Protein AF-A0A2Z6R0M4-F1 (afdb_monomer)

Structure (mmCIF, N/CA/C/O backbone):
data_AF-A0A2Z6R0M4-F1
#
_entry.id   AF-A0A2Z6R0M4-F1
#
loop_
_atom_site.group_PDB
_atom_site.id
_atom_site.type_symbol
_atom_site.label_atom_id
_atom_site.label_alt_id
_atom_site.label_comp_id
_atom_site.label_asym_id
_atom_site.label_entity_id
_atom_site.label_seq_id
_atom_site.pdbx_PDB_ins_code
_atom_site.Cartn_x
_atom_site.Cartn_y
_atom_site.Cartn_z
_atom_site.occupancy
_atom_site.B_iso_or_equiv
_atom_site.auth_seq_id
_atom_site.auth_comp_id
_atom_site.auth_asym_id
_atom_site.auth_atom_id
_atom_site.pdbx_PDB_model_num
ATOM 1 N N . MET A 1 1 ? 7.489 -5.422 28.544 1.00 29.31 1 MET A N 1
ATOM 2 C CA . MET A 1 1 ? 8.269 -5.631 27.304 1.00 29.31 1 MET A CA 1
ATOM 3 C C . MET A 1 1 ? 7.452 -5.087 26.151 1.00 29.31 1 MET A C 1
ATOM 5 O O . MET A 1 1 ? 6.422 -5.665 25.839 1.00 29.31 1 MET A O 1
ATOM 9 N N . THR A 1 2 ? 7.856 -3.964 25.565 1.00 26.33 2 THR A N 1
ATOM 10 C CA . THR A 1 2 ? 7.188 -3.410 24.382 1.00 26.33 2 THR A CA 1
ATOM 11 C C . THR A 1 2 ? 7.816 -4.071 23.164 1.00 26.33 2 THR A C 1
ATOM 13 O O . THR A 1 2 ? 8.970 -3.797 22.837 1.00 26.33 2 THR A O 1
ATOM 16 N N . LEU A 1 3 ? 7.094 -5.005 22.540 1.00 28.91 3 LEU A N 1
ATOM 17 C CA . LEU A 1 3 ? 7.491 -5.598 21.268 1.00 28.91 3 LEU A CA 1
ATOM 18 C C . LEU A 1 3 ? 7.374 -4.506 20.204 1.00 28.91 3 LEU A C 1
ATOM 20 O O . LEU A 1 3 ? 6.335 -4.340 19.577 1.00 28.91 3 LEU A O 1
ATOM 24 N N . ASN A 1 4 ? 8.435 -3.725 20.027 1.00 32.22 4 ASN A N 1
ATOM 25 C CA . ASN A 1 4 ? 8.529 -2.798 18.914 1.00 32.22 4 ASN A CA 1
ATOM 26 C C . ASN A 1 4 ? 8.867 -3.630 17.670 1.00 32.22 4 ASN A C 1
ATOM 28 O O . ASN A 1 4 ? 10.021 -3.704 17.241 1.00 32.22 4 ASN A O 1
ATOM 32 N N . SER A 1 5 ? 7.871 -4.356 17.144 1.00 40.66 5 SER A N 1
ATOM 33 C CA . SER A 1 5 ? 7.985 -4.997 15.842 1.00 40.66 5 SER A CA 1
ATOM 34 C C . SER A 1 5 ? 8.039 -3.872 14.823 1.00 40.66 5 SER A C 1
ATOM 36 O O . SER A 1 5 ? 7.024 -3.423 14.301 1.00 40.66 5 SER A O 1
ATOM 38 N N . ARG A 1 6 ? 9.253 -3.393 14.567 1.00 47.19 6 ARG A N 1
ATOM 39 C CA . ARG A 1 6 ? 9.609 -2.409 13.545 1.00 47.19 6 ARG A CA 1
ATOM 40 C C . ARG A 1 6 ? 9.403 -3.001 12.140 1.00 47.19 6 ARG A C 1
ATOM 42 O O . ARG A 1 6 ? 10.282 -2.931 11.286 1.00 47.19 6 ARG A O 1
ATOM 49 N N . ALA A 1 7 ? 8.279 -3.682 11.920 1.00 54.59 7 ALA A N 1
ATOM 50 C CA . ALA A 1 7 ? 7.756 -3.956 10.604 1.00 54.59 7 ALA A CA 1
ATOM 51 C C . ALA A 1 7 ? 7.389 -2.588 10.041 1.00 54.59 7 ALA A C 1
ATOM 53 O O . ALA A 1 7 ? 6.478 -1.936 10.533 1.00 54.59 7 ALA A O 1
ATOM 54 N N . GLU A 1 8 ? 8.183 -2.115 9.086 1.00 67.94 8 GLU A N 1
ATOM 55 C CA . GLU A 1 8 ? 7.879 -0.901 8.338 1.00 67.94 8 GLU A CA 1
ATOM 56 C C . GLU A 1 8 ? 6.453 -1.039 7.766 1.00 67.94 8 GLU A C 1
ATOM 58 O O . GLU A 1 8 ? 6.233 -1.929 6.931 1.00 67.94 8 GLU A O 1
ATOM 63 N N . PRO A 1 9 ? 5.483 -0.238 8.243 1.00 76.06 9 PRO A N 1
ATOM 64 C CA . PRO A 1 9 ? 4.087 -0.435 7.900 1.00 76.06 9 PRO A CA 1
ATOM 65 C C . PRO A 1 9 ? 3.832 -0.081 6.439 1.00 76.06 9 PRO A C 1
ATOM 67 O O . PRO A 1 9 ? 4.420 0.856 5.894 1.00 76.06 9 PRO A O 1
ATOM 70 N N . LEU A 1 10 ? 2.926 -0.823 5.813 1.00 88.62 10 LEU A N 1
ATOM 71 C CA . LEU A 1 10 ? 2.379 -0.457 4.514 1.00 88.62 10 LEU A CA 1
ATOM 72 C C . LEU A 1 10 ? 1.201 0.476 4.742 1.00 88.62 10 LEU A C 1
ATOM 74 O O . LEU A 1 10 ? 0.353 0.197 5.588 1.00 88.62 10 LEU A O 1
ATOM 78 N N . ILE A 1 11 ? 1.156 1.584 4.008 1.00 91.06 11 ILE A N 1
ATOM 79 C CA . ILE A 1 11 ? 0.150 2.626 4.233 1.00 91.06 11 ILE A CA 1
ATOM 80 C C . ILE A 1 11 ? -0.613 2.876 2.948 1.00 91.06 11 ILE A C 1
ATOM 82 O O . ILE A 1 11 ? -0.020 3.061 1.885 1.00 91.06 11 ILE A O 1
ATOM 86 N N . ILE A 1 12 ? -1.931 2.930 3.071 1.00 92.06 12 ILE A N 1
ATOM 87 C CA . ILE A 1 12 ? -2.857 3.305 2.011 1.00 92.06 12 ILE A CA 1
ATOM 88 C C . ILE A 1 12 ? -3.761 4.425 2.516 1.00 92.06 12 ILE A C 1
ATOM 90 O O . ILE A 1 12 ? -4.118 4.473 3.691 1.00 92.06 12 ILE A O 1
ATOM 94 N N . THR A 1 13 ? -4.133 5.360 1.653 1.00 93.25 13 THR A N 1
ATOM 95 C CA . THR A 1 13 ? -5.046 6.435 2.050 1.00 93.25 13 THR A CA 1
ATOM 96 C C . THR A 1 13 ? -6.510 6.015 1.940 1.00 93.25 13 THR A C 1
ATOM 98 O O . THR A 1 13 ? -6.887 5.306 1.006 1.00 93.25 13 THR A O 1
ATOM 101 N N . GLU A 1 14 ? -7.339 6.497 2.874 1.00 95.31 14 GLU A N 1
ATOM 102 C CA . GLU A 1 14 ? -8.785 6.206 2.981 1.00 95.31 14 GLU A CA 1
ATOM 103 C C . GLU A 1 14 ? -9.509 6.316 1.633 1.00 95.31 14 GLU A C 1
ATOM 105 O O . GLU A 1 14 ? -10.212 5.402 1.220 1.00 95.31 14 GLU A O 1
ATOM 110 N N . ASN A 1 15 ? -9.233 7.379 0.880 1.00 93.56 15 ASN A N 1
ATOM 111 C CA . ASN A 1 15 ? -9.857 7.628 -0.416 1.00 93.56 15 ASN A CA 1
ATOM 112 C C . ASN A 1 15 ? -9.581 6.551 -1.486 1.00 93.56 15 ASN A C 1
ATOM 114 O O . ASN A 1 15 ? -10.373 6.415 -2.415 1.00 93.56 15 ASN A O 1
ATOM 118 N N . ILE A 1 16 ? -8.467 5.812 -1.418 1.00 92.38 16 ILE A N 1
ATOM 119 C CA . ILE A 1 16 ? -8.217 4.680 -2.324 1.00 92.38 16 ILE A CA 1
ATOM 120 C C . ILE A 1 16 ? -9.083 3.501 -1.889 1.00 92.38 16 ILE A C 1
ATOM 122 O O . ILE A 1 16 ? -9.746 2.898 -2.728 1.00 92.38 16 ILE A O 1
ATOM 126 N N . VAL A 1 17 ? -9.106 3.216 -0.585 1.00 94.62 17 VAL A N 1
ATOM 127 C CA . VAL A 1 17 ? -9.876 2.119 0.018 1.00 94.62 17 VAL A CA 1
ATOM 128 C C . VAL A 1 17 ? -11.373 2.276 -0.254 1.00 94.62 17 VAL A C 1
ATOM 130 O O . VAL A 1 17 ? -12.028 1.321 -0.668 1.00 94.62 17 VAL A O 1
ATOM 133 N N . GLU A 1 18 ? -11.899 3.491 -0.101 1.00 94.12 18 GLU A N 1
ATOM 134 C CA . GLU A 1 18 ? -13.292 3.825 -0.411 1.00 94.12 18 GLU A CA 1
ATOM 135 C C . GLU A 1 18 ? -13.624 3.585 -1.886 1.00 94.12 18 GLU A C 1
ATOM 137 O O . GLU A 1 18 ? -14.652 2.989 -2.200 1.00 94.12 18 GLU A O 1
ATOM 142 N N . ARG A 1 19 ? -12.736 3.992 -2.806 1.00 93.31 19 ARG A N 1
ATOM 143 C CA . ARG A 1 19 ? -12.938 3.808 -4.254 1.00 93.31 19 ARG A CA 1
ATOM 144 C C . ARG A 1 19 ? -12.992 2.344 -4.667 1.00 93.31 19 ARG A C 1
ATOM 146 O O . ARG A 1 19 ? -13.711 2.017 -5.605 1.00 93.31 19 ARG A O 1
ATOM 153 N N . ILE A 1 20 ? -12.224 1.483 -4.004 1.00 92.38 20 ILE A N 1
ATOM 154 C CA . ILE A 1 20 ? -12.227 0.039 -4.273 1.00 92.38 20 ILE A CA 1
ATOM 155 C C . ILE A 1 20 ? -13.278 -0.716 -3.444 1.00 92.38 20 ILE A C 1
ATOM 157 O O . ILE A 1 20 ? -13.426 -1.923 -3.616 1.00 92.38 20 ILE A O 1
ATOM 161 N N . GLY A 1 21 ? -13.996 -0.031 -2.545 1.00 94.12 21 GLY A N 1
ATOM 162 C CA . GLY A 1 21 ? -15.039 -0.621 -1.703 1.00 94.12 21 GLY A CA 1
ATOM 163 C C . GLY A 1 21 ? -14.530 -1.642 -0.680 1.00 94.12 21 GLY A C 1
ATOM 164 O O . GLY A 1 21 ? -15.289 -2.516 -0.264 1.00 94.12 21 GLY A O 1
ATOM 165 N N . ALA A 1 22 ? -13.255 -1.574 -0.285 1.00 94.88 22 ALA A N 1
ATOM 166 C CA . ALA A 1 22 ? -12.683 -2.524 0.666 1.00 94.88 22 ALA A CA 1
ATOM 167 C C . ALA A 1 22 ? -13.086 -2.194 2.115 1.00 94.88 22 ALA A C 1
ATOM 169 O O . ALA A 1 22 ? -13.234 -1.034 2.505 1.00 94.88 22 ALA A O 1
ATOM 170 N N . LYS A 1 23 ? -13.261 -3.236 2.935 1.00 95.56 23 LYS A N 1
ATOM 171 C CA . LYS A 1 23 ? -13.658 -3.092 4.340 1.00 95.56 23 LYS A CA 1
ATOM 172 C C . LYS A 1 23 ? -12.461 -2.685 5.201 1.00 95.56 23 LYS A C 1
ATOM 174 O O . LYS A 1 23 ? -11.444 -3.372 5.209 1.00 95.56 23 LYS A O 1
ATOM 179 N N . ILE A 1 24 ? -12.633 -1.612 5.970 1.00 96.50 24 ILE A N 1
ATOM 180 C CA . ILE A 1 24 ? -11.660 -1.146 6.963 1.00 96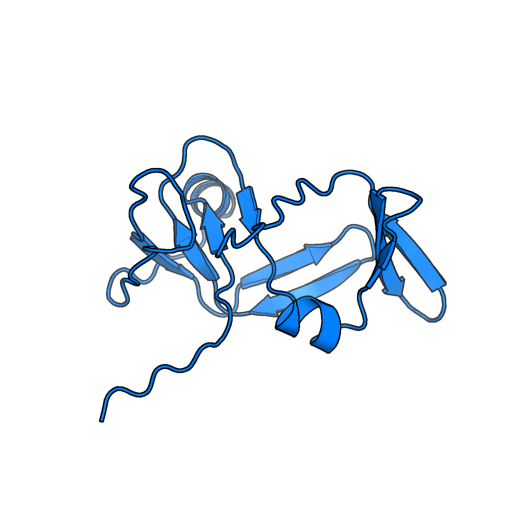.50 24 ILE A CA 1
ATOM 181 C C . ILE A 1 24 ? -12.002 -1.770 8.316 1.00 96.50 24 ILE A C 1
ATOM 183 O O . ILE A 1 24 ? -13.103 -1.576 8.839 1.00 96.50 24 ILE A O 1
ATOM 187 N N . ASP A 1 25 ? -11.053 -2.499 8.887 1.00 95.88 25 ASP A N 1
ATOM 188 C CA . ASP A 1 25 ? -11.081 -2.923 10.280 1.00 95.88 25 ASP A CA 1
ATOM 189 C C . ASP A 1 25 ? -10.652 -1.751 11.172 1.00 95.88 25 ASP A C 1
ATOM 191 O O . ASP A 1 25 ? -9.478 -1.397 11.231 1.00 95.88 25 ASP A O 1
ATOM 195 N N . LYS A 1 26 ? -11.619 -1.123 11.846 1.00 95.31 26 LYS A N 1
ATOM 196 C CA . LYS A 1 26 ? -11.393 0.037 12.726 1.00 95.31 26 LYS A CA 1
ATOM 197 C C . LYS A 1 26 ? -10.968 -0.351 14.147 1.00 95.31 26 LYS A C 1
ATOM 199 O O . LYS A 1 26 ? -10.788 0.534 14.976 1.00 95.31 26 LYS A O 1
ATOM 204 N N . SER A 1 27 ? -10.868 -1.649 14.453 1.00 93.31 27 SER A N 1
ATOM 205 C CA . SER A 1 27 ? -10.459 -2.116 15.785 1.00 93.31 27 SER A CA 1
ATOM 206 C C . SER A 1 27 ? -8.949 -1.997 16.017 1.00 93.31 27 SER A C 1
ATOM 208 O O . SER A 1 27 ? -8.511 -1.914 17.162 1.00 93.31 27 SER A O 1
ATOM 210 N N . GLU A 1 28 ? -8.162 -1.933 14.939 1.00 91.06 28 GLU A N 1
ATOM 211 C CA . GLU A 1 28 ? -6.706 -1.832 14.971 1.00 91.06 28 GLU A CA 1
ATOM 212 C C . GLU A 1 28 ? -6.269 -0.450 14.469 1.00 91.06 28 GLU A C 1
ATOM 214 O O . GLU A 1 28 ? -6.295 -0.161 13.275 1.00 91.06 28 GLU A O 1
ATOM 219 N N . ILE A 1 29 ? -5.899 0.430 15.401 1.00 90.31 29 ILE A N 1
ATOM 220 C CA . ILE A 1 29 ? -5.415 1.783 15.109 1.00 90.31 29 ILE A CA 1
ATOM 221 C C . ILE A 1 29 ? -3.928 1.836 15.441 1.00 90.31 29 ILE A C 1
ATOM 223 O O . ILE A 1 29 ? -3.514 1.431 16.527 1.00 90.31 29 ILE A O 1
ATOM 227 N N . HIS A 1 30 ? -3.133 2.363 14.514 1.00 87.06 30 HIS A N 1
ATOM 228 C CA . HIS A 1 30 ? -1.697 2.508 14.698 1.00 87.06 30 HIS A CA 1
ATOM 229 C C . HIS A 1 30 ? -1.307 3.965 14.897 1.00 87.06 30 HIS A C 1
ATOM 231 O O . HIS A 1 30 ? -1.853 4.866 14.259 1.00 87.06 30 HIS A O 1
ATOM 237 N N . ASP A 1 31 ? -0.308 4.175 15.744 1.00 84.25 31 ASP A N 1
ATOM 238 C CA . ASP A 1 31 ? 0.369 5.457 15.819 1.00 84.25 31 ASP A CA 1
ATOM 239 C C . ASP A 1 31 ? 1.268 5.640 14.586 1.00 84.25 31 ASP A C 1
ATOM 241 O O . ASP A 1 31 ? 2.079 4.775 14.244 1.00 84.25 31 ASP A O 1
ATOM 245 N N . LEU A 1 32 ? 1.074 6.759 13.890 1.00 81.00 32 LEU A N 1
ATOM 246 C CA . LEU A 1 32 ? 1.836 7.151 12.704 1.00 81.00 32 LEU A CA 1
ATOM 247 C C . LEU A 1 32 ? 2.836 8.273 13.023 1.00 81.00 32 LEU A C 1
ATOM 249 O O . LEU A 1 32 ? 3.428 8.860 12.102 1.00 81.00 32 LEU A O 1
ATOM 253 N N . GLU A 1 33 ? 3.050 8.575 14.310 1.00 76.75 33 GLU A N 1
ATOM 254 C CA . GLU A 1 33 ? 4.165 9.398 14.752 1.00 76.75 33 GLU A CA 1
ATOM 255 C C . GLU A 1 33 ? 5.473 8.857 14.184 1.00 76.75 33 GLU A C 1
ATOM 257 O O . GLU A 1 33 ? 5.760 7.660 14.133 1.00 76.75 33 GLU A O 1
ATOM 262 N N . GLY A 1 34 ? 6.289 9.770 13.672 1.00 70.81 34 GLY A N 1
ATOM 263 C CA . GLY A 1 34 ? 7.519 9.359 13.031 1.00 70.81 34 GLY A CA 1
ATOM 264 C C . GLY A 1 34 ? 7.320 8.742 11.638 1.00 70.81 34 GLY A C 1
ATOM 265 O O . GLY A 1 34 ? 8.275 8.172 11.123 1.00 70.81 34 GLY A O 1
ATOM 266 N N . ILE A 1 35 ? 6.172 8.900 10.979 1.00 70.56 35 ILE A N 1
ATOM 267 C CA . ILE A 1 35 ? 6.019 8.610 9.539 1.00 70.56 35 ILE A CA 1
ATOM 268 C C . ILE A 1 35 ? 5.698 9.891 8.771 1.00 70.56 35 ILE A C 1
ATOM 270 O O . ILE A 1 35 ? 6.308 10.175 7.738 1.00 70.56 35 ILE A O 1
ATOM 274 N N . SER A 1 36 ? 4.808 10.713 9.319 1.00 67.25 36 SER A N 1
ATOM 275 C CA . SER A 1 36 ? 4.460 12.023 8.775 1.00 67.25 36 SER A CA 1
ATOM 276 C C . SER A 1 36 ? 5.050 13.153 9.618 1.00 67.25 36 SER A C 1
ATOM 278 O O . SER A 1 36 ? 5.234 13.020 10.824 1.00 67.25 36 SER A O 1
ATOM 280 N N . THR A 1 37 ? 5.355 14.280 8.972 1.00 68.50 37 THR A N 1
ATOM 281 C CA . THR A 1 37 ? 5.725 15.541 9.641 1.00 68.50 37 THR A CA 1
ATOM 282 C C . THR A 1 37 ? 4.506 16.368 10.051 1.00 68.50 37 THR A C 1
ATOM 284 O O . THR A 1 37 ? 4.639 17.339 10.786 1.00 68.50 37 THR A O 1
ATOM 287 N N . VAL A 1 38 ? 3.327 16.005 9.545 1.00 73.31 38 VAL A N 1
ATOM 288 C CA . VAL A 1 38 ? 2.033 16.601 9.892 1.00 73.31 38 VAL A CA 1
ATOM 289 C C . VAL A 1 38 ? 1.230 15.550 10.657 1.00 73.31 38 VAL A C 1
ATOM 291 O O . VAL A 1 38 ? 1.281 14.387 10.243 1.00 73.31 38 VAL A O 1
ATOM 294 N N . PRO A 1 39 ? 0.480 15.918 11.710 1.00 74.88 39 PRO A N 1
ATOM 295 C CA . PRO A 1 39 ? -0.434 14.995 12.371 1.00 74.88 39 PRO A CA 1
ATOM 296 C C . PRO A 1 39 ? -1.349 14.325 11.342 1.00 74.88 39 PRO A C 1
ATOM 298 O O . PRO A 1 39 ? -2.022 15.000 10.560 1.00 74.88 39 PRO A O 1
ATOM 301 N N . VAL A 1 40 ? -1.314 12.998 11.301 1.00 83.44 40 VAL A N 1
ATOM 302 C CA . VAL A 1 40 ? -2.139 12.173 10.417 1.00 83.44 40 VAL A CA 1
ATOM 303 C C . VAL A 1 40 ? -2.791 11.086 11.245 1.00 83.44 40 VAL A C 1
ATOM 305 O O . VAL A 1 40 ? -2.155 10.474 12.098 1.00 83.44 40 VAL A O 1
ATOM 308 N N . GLU A 1 41 ? -4.071 10.858 10.985 1.00 88.56 41 GLU A N 1
ATOM 309 C CA . GLU A 1 41 ? -4.870 9.884 11.717 1.00 88.56 41 GLU A CA 1
ATOM 310 C C . GLU A 1 41 ? -4.832 8.531 11.001 1.00 88.56 41 GLU A C 1
ATOM 312 O O . GLU A 1 41 ? -5.119 8.440 9.801 1.00 88.56 41 GLU A O 1
ATOM 317 N N . SER A 1 42 ? -4.504 7.474 11.745 1.00 91.81 42 SER A N 1
ATOM 318 C CA . SER A 1 42 ? -4.80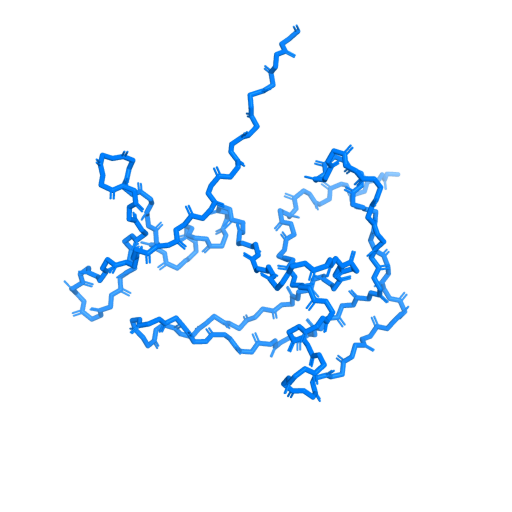8 6.101 11.342 1.00 91.81 42 SER A CA 1
ATOM 319 C C . SER A 1 42 ? -6.289 5.826 11.588 1.00 91.81 42 SER A C 1
ATOM 321 O O . SER A 1 42 ? -6.817 6.131 12.653 1.00 91.81 42 SER A O 1
ATOM 323 N N . ILE A 1 43 ? -6.953 5.210 10.617 1.00 94.69 43 ILE A N 1
ATOM 324 C CA . ILE A 1 43 ? -8.396 4.925 10.653 1.00 94.69 43 ILE A CA 1
ATOM 325 C C . ILE A 1 43 ? -8.663 3.453 10.970 1.00 94.69 43 ILE A C 1
ATOM 327 O O . ILE A 1 43 ? -9.725 3.101 11.479 1.00 94.69 43 ILE A O 1
ATOM 331 N N . GLY A 1 44 ? -7.713 2.587 10.632 1.00 95.38 44 GLY A N 1
ATOM 332 C CA . GLY A 1 44 ? -7.873 1.149 10.734 1.00 95.38 44 GLY A CA 1
ATOM 333 C C . GLY A 1 44 ? -6.880 0.409 9.850 1.00 95.38 44 GLY A C 1
ATOM 334 O O . GLY A 1 44 ? -5.938 1.004 9.323 1.00 95.38 44 GLY A O 1
ATOM 335 N N . VAL A 1 45 ? -7.155 -0.868 9.611 1.00 95.50 45 VAL A N 1
ATOM 336 C CA . VAL A 1 45 ? -6.374 -1.738 8.726 1.00 95.50 45 VAL A CA 1
ATOM 337 C C . VAL A 1 45 ? -7.281 -2.346 7.657 1.00 95.50 45 VAL A C 1
ATOM 339 O O . VAL A 1 45 ? -8.413 -2.742 7.931 1.00 95.50 45 VAL A O 1
ATOM 342 N N . VAL A 1 46 ? -6.796 -2.442 6.421 1.00 96.00 46 VAL A N 1
ATOM 343 C CA . VAL A 1 46 ? -7.381 -3.315 5.392 1.00 96.00 46 VAL A CA 1
ATOM 344 C C . VAL A 1 46 ? -6.497 -4.542 5.283 1.00 96.00 46 VAL A C 1
ATOM 346 O O . VAL A 1 46 ? -5.300 -4.415 5.038 1.00 96.00 46 VAL A O 1
ATOM 349 N N . ARG A 1 47 ? -7.082 -5.726 5.458 1.00 94.31 47 ARG A N 1
ATOM 350 C CA . ARG A 1 47 ? -6.338 -6.989 5.456 1.00 94.31 47 ARG A CA 1
ATOM 351 C C . ARG A 1 47 ? -6.360 -7.666 4.093 1.00 94.31 47 ARG A C 1
ATOM 353 O O . ARG A 1 47 ? -7.380 -7.618 3.407 1.00 94.31 47 ARG A O 1
ATOM 360 N N . ASN A 1 48 ? -5.270 -8.351 3.754 1.00 93.19 48 ASN A N 1
ATOM 361 C CA . ASN A 1 48 ? -5.115 -9.160 2.542 1.00 93.19 48 ASN A CA 1
ATOM 362 C C . ASN A 1 48 ? -5.530 -8.422 1.258 1.00 93.19 48 ASN A C 1
ATOM 364 O O . ASN A 1 48 ? -6.210 -8.988 0.400 1.00 93.19 48 ASN 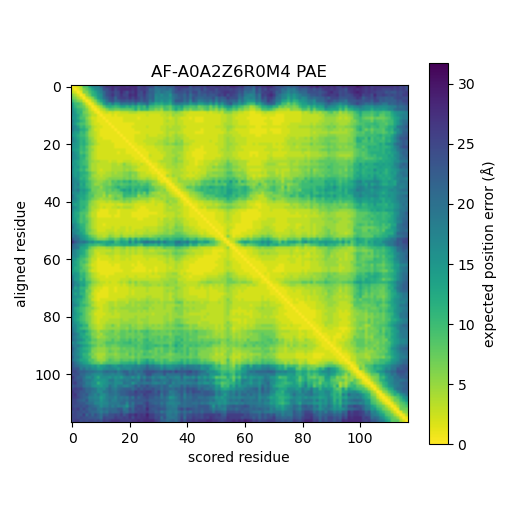A O 1
ATOM 368 N N . LEU A 1 49 ? -5.154 -7.148 1.127 1.00 92.31 49 LEU A N 1
ATOM 369 C CA . LEU A 1 49 ? -5.523 -6.337 -0.026 1.00 92.31 49 LEU A CA 1
ATOM 370 C C . LEU A 1 49 ? -4.601 -6.651 -1.215 1.00 92.31 49 LEU A C 1
ATOM 372 O O . LEU A 1 49 ? -3.395 -6.403 -1.117 1.00 92.31 49 LEU A O 1
ATOM 376 N N . PRO A 1 50 ? -5.127 -7.148 -2.351 1.00 91.12 50 PRO A N 1
ATOM 377 C CA . PRO A 1 50 ? -4.330 -7.322 -3.554 1.00 91.12 50 PRO A CA 1
ATOM 378 C C . PRO A 1 50 ? -4.100 -5.976 -4.253 1.00 91.12 50 PRO A C 1
ATOM 380 O O . PRO A 1 50 ? -5.043 -5.269 -4.607 1.00 91.12 50 PRO A O 1
ATOM 383 N N . ILE A 1 51 ? -2.839 -5.647 -4.520 1.00 86.88 51 ILE A N 1
ATOM 384 C CA . ILE A 1 51 ? -2.431 -4.501 -5.335 1.00 86.88 51 ILE A CA 1
ATOM 385 C C . ILE A 1 51 ? -1.609 -5.009 -6.510 1.00 86.88 51 ILE A C 1
ATOM 387 O O . ILE A 1 51 ? -0.533 -5.576 -6.335 1.00 86.88 51 ILE A O 1
ATOM 391 N N . THR A 1 52 ? -2.115 -4.788 -7.722 1.00 84.38 52 THR A N 1
ATOM 392 C CA . THR A 1 52 ? -1.395 -5.107 -8.958 1.00 84.38 52 THR A CA 1
ATOM 393 C C . THR A 1 52 ? -0.604 -3.891 -9.428 1.00 84.38 52 THR A C 1
ATOM 395 O O . THR A 1 52 ? -1.176 -2.837 -9.702 1.00 84.38 52 THR A O 1
ATOM 398 N N . LEU A 1 53 ? 0.715 -4.032 -9.537 1.00 77.06 53 LEU A N 1
ATOM 399 C CA . LEU A 1 53 ? 1.588 -3.030 -10.147 1.00 77.06 53 LEU A CA 1
ATOM 400 C C . LEU A 1 53 ? 1.587 -3.177 -11.677 1.00 77.06 53 LEU A C 1
ATOM 402 O O . LEU A 1 53 ? 1.228 -4.225 -12.211 1.00 77.06 53 LEU A O 1
ATOM 406 N N . ALA A 1 54 ? 2.029 -2.140 -12.397 1.00 69.38 54 ALA A N 1
ATOM 407 C CA . ALA A 1 54 ? 2.033 -2.093 -13.868 1.00 69.38 54 ALA A CA 1
ATOM 408 C C . ALA A 1 54 ? 2.743 -3.290 -14.543 1.00 69.38 54 ALA A C 1
ATOM 410 O O . ALA A 1 54 ? 2.451 -3.631 -15.686 1.00 69.38 54 ALA A O 1
ATOM 411 N N . SER A 1 55 ? 3.633 -3.968 -13.819 1.00 66.56 55 SER A N 1
ATOM 412 C CA . SER A 1 55 ? 4.324 -5.191 -14.229 1.00 66.56 55 SER A CA 1
ATOM 413 C C . SER A 1 55 ? 3.519 -6.480 -14.022 1.00 66.56 55 SER A C 1
ATOM 415 O O . SER A 1 55 ? 4.095 -7.554 -14.097 1.00 66.56 55 SER A O 1
ATOM 417 N N . ARG A 1 56 ? 2.213 -6.416 -13.721 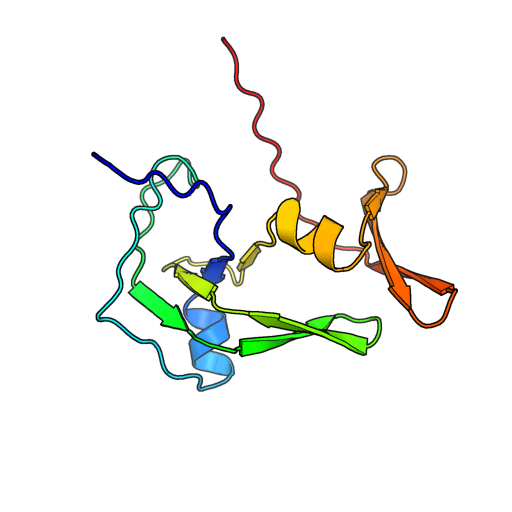1.00 72.25 56 ARG A N 1
ATOM 418 C CA . ARG A 1 56 ? 1.370 -7.560 -13.304 1.00 72.25 56 ARG A CA 1
ATOM 419 C C . ARG A 1 56 ? 1.823 -8.251 -12.011 1.00 72.25 56 ARG A C 1
ATOM 421 O O . ARG A 1 56 ? 1.257 -9.278 -11.639 1.00 72.25 56 ARG A O 1
ATOM 428 N N . LEU A 1 57 ? 2.800 -7.688 -11.298 1.00 81.44 57 LEU A N 1
ATOM 429 C CA . LEU A 1 57 ? 3.150 -8.143 -9.959 1.00 81.44 57 LEU A CA 1
ATOM 430 C C . LEU A 1 57 ? 1.994 -7.814 -9.012 1.00 81.44 57 LEU A C 1
ATOM 432 O O . LEU A 1 57 ? 1.660 -6.643 -8.835 1.00 81.44 57 LEU A O 1
ATOM 436 N N . THR A 1 58 ? 1.404 -8.842 -8.406 1.00 86.19 58 THR A N 1
ATOM 437 C CA . THR A 1 58 ? 0.360 -8.678 -7.390 1.00 86.19 58 THR A CA 1
ATOM 438 C C . THR A 1 58 ? 0.967 -8.840 -6.005 1.00 86.19 58 THR A C 1
ATOM 440 O O . THR A 1 58 ? 1.509 -9.892 -5.676 1.00 86.19 58 THR A O 1
ATOM 443 N N . ILE A 1 59 ? 0.872 -7.786 -5.204 1.00 86.75 59 IL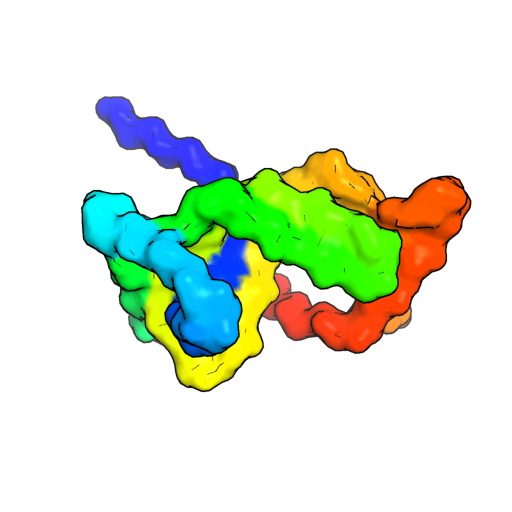E A N 1
ATOM 444 C CA . ILE A 1 59 ? 1.250 -7.761 -3.793 1.00 86.75 59 ILE A CA 1
ATOM 445 C C . ILE A 1 59 ? -0.024 -7.992 -2.989 1.00 86.75 59 ILE A C 1
ATOM 447 O O . ILE A 1 59 ? -1.000 -7.281 -3.201 1.00 86.75 59 ILE A O 1
ATOM 451 N N . ILE A 1 60 ? -0.018 -8.960 -2.076 1.00 90.12 60 ILE A N 1
ATOM 452 C CA . ILE A 1 60 ? -1.142 -9.219 -1.167 1.00 90.12 60 ILE A CA 1
ATOM 453 C C . ILE A 1 60 ? -0.627 -9.044 0.252 1.00 90.12 60 ILE A C 1
ATOM 455 O O . ILE A 1 60 ? 0.200 -9.835 0.702 1.00 90.12 60 ILE A O 1
ATOM 459 N N . GLU A 1 61 ? -1.072 -7.988 0.922 1.00 90.81 61 GLU A N 1
ATOM 460 C CA . GLU A 1 61 ? -0.625 -7.637 2.271 1.00 90.81 61 GLU A CA 1
ATOM 461 C C . GLU A 1 61 ? -1.718 -6.883 3.038 1.00 90.81 61 GLU A C 1
ATOM 463 O O . GLU A 1 61 ? -2.728 -6.457 2.468 1.00 90.81 61 GLU A O 1
ATOM 468 N N . ASP A 1 62 ? -1.478 -6.688 4.331 1.00 92.94 62 ASP A N 1
ATOM 469 C CA . ASP A 1 62 ? -2.264 -5.804 5.184 1.00 92.94 62 ASP A CA 1
ATOM 470 C C . ASP A 1 62 ? -1.744 -4.360 5.066 1.00 92.94 62 ASP A C 1
ATOM 472 O O . ASP A 1 62 ? -0.535 -4.116 5.037 1.00 92.94 62 ASP A O 1
ATOM 476 N N . PHE A 1 63 ? -2.659 -3.392 5.013 1.00 92.44 63 PHE A N 1
ATOM 477 C CA . PHE A 1 63 ? -2.343 -1.969 4.900 1.00 92.44 63 PHE A CA 1
ATOM 478 C C . PHE A 1 63 ? -3.004 -1.171 6.013 1.00 92.44 63 PHE A C 1
ATOM 480 O O . PHE A 1 63 ? -4.215 -1.257 6.221 1.00 92.44 63 PHE A O 1
ATOM 487 N N . ILE A 1 64 ? -2.220 -0.315 6.660 1.00 93.19 64 ILE A N 1
ATOM 488 C CA . ILE A 1 64 ? -2.739 0.706 7.563 1.00 93.19 64 ILE A CA 1
ATOM 489 C C . ILE A 1 64 ? -3.420 1.783 6.727 1.00 93.19 64 ILE A C 1
ATOM 491 O O . ILE A 1 64 ? -2.840 2.319 5.777 1.00 93.19 64 ILE A O 1
ATOM 495 N N . VAL A 1 65 ? -4.651 2.115 7.093 1.00 94.25 65 VAL A N 1
ATOM 496 C CA . VAL A 1 65 ? -5.429 3.153 6.431 1.00 94.25 65 VAL A CA 1
ATOM 497 C C . VAL A 1 65 ? -5.176 4.485 7.107 1.00 94.25 65 VAL A C 1
ATOM 499 O O . VAL A 1 65 ? -5.469 4.660 8.286 1.00 94.25 65 VAL A O 1
ATOM 502 N N . MET A 1 66 ? -4.675 5.442 6.338 1.00 92.50 66 MET A N 1
ATOM 503 C CA . MET A 1 66 ? -4.392 6.796 6.796 1.00 92.50 66 MET A CA 1
ATOM 504 C C . MET A 1 66 ? -5.396 7.790 6.211 1.00 92.50 66 MET A C 1
ATOM 506 O O . MET A 1 66 ? -5.672 7.786 5.004 1.00 92.50 66 MET A O 1
ATOM 510 N N . ARG A 1 67 ? -5.883 8.714 7.042 1.00 91.88 67 ARG A N 1
ATOM 511 C CA . ARG A 1 67 ? -6.655 9.863 6.570 1.00 91.88 67 ARG A CA 1
ATOM 512 C C . ARG A 1 67 ? -5.718 10.907 5.973 1.00 91.88 67 ARG A C 1
ATOM 514 O O . ARG A 1 67 ? -4.962 11.564 6.684 1.00 91.88 67 ARG A O 1
ATOM 521 N N . TYR A 1 68 ? -5.760 11.075 4.652 1.00 88.00 68 TYR A N 1
ATOM 522 C CA . TYR A 1 68 ? -4.943 12.069 3.956 1.00 88.00 68 TYR A CA 1
ATOM 523 C C . TYR A 1 68 ? -5.600 12.560 2.666 1.00 88.00 68 TYR A C 1
ATOM 525 O O . TYR A 1 68 ? -6.298 11.818 1.980 1.00 88.00 68 TYR A O 1
ATOM 533 N N . ARG A 1 69 ? -5.351 13.827 2.308 1.00 86.06 69 ARG A N 1
ATOM 534 C CA . ARG A 1 69 ? -6.029 14.489 1.180 1.00 86.06 69 ARG A CA 1
ATOM 535 C C . ARG A 1 69 ? -5.658 13.894 -0.182 1.00 86.06 69 ARG A C 1
ATOM 537 O O . ARG A 1 69 ? -6.500 13.832 -1.075 1.00 86.06 69 ARG A O 1
ATOM 544 N N . LYS A 1 70 ? -4.390 13.523 -0.384 1.00 87.31 70 LYS A N 1
ATOM 545 C CA . LYS A 1 70 ? -3.900 13.007 -1.672 1.00 87.31 70 LYS A CA 1
ATOM 546 C C . LYS A 1 70 ? -3.919 11.475 -1.670 1.00 87.31 70 LYS A C 1
ATOM 548 O O . LYS A 1 70 ? -3.380 10.907 -0.722 1.00 87.31 70 LYS A O 1
ATOM 553 N N . PRO A 1 71 ? -4.461 10.812 -2.715 1.00 87.56 71 PRO A N 1
ATOM 554 C CA . PRO A 1 71 ? -4.328 9.365 -2.867 1.00 87.56 71 PRO A CA 1
ATOM 555 C C . PRO A 1 71 ? -2.850 8.972 -2.809 1.00 87.56 71 PRO A C 1
ATOM 557 O O . PRO A 1 71 ? -2.060 9.453 -3.619 1.00 87.56 71 PRO A O 1
ATOM 560 N N . THR A 1 72 ? -2.476 8.162 -1.824 1.00 86.62 72 THR A N 1
ATOM 561 C CA . THR A 1 72 ? -1.085 7.784 -1.562 1.00 86.62 72 THR A CA 1
ATOM 562 C C . THR A 1 72 ? -1.018 6.314 -1.165 1.00 86.62 72 THR A C 1
ATOM 564 O O . THR A 1 72 ? -1.819 5.845 -0.359 1.00 86.62 72 THR A O 1
ATOM 567 N N . LEU A 1 73 ? -0.036 5.603 -1.717 1.00 87.94 73 LEU A N 1
ATOM 568 C CA . LEU A 1 73 ? 0.317 4.240 -1.343 1.00 87.94 73 LEU A CA 1
ATOM 569 C C . LEU A 1 73 ? 1.807 4.217 -0.998 1.00 87.94 73 LEU A C 1
ATOM 571 O O . LEU A 1 73 ? 2.624 4.693 -1.787 1.00 87.94 73 LEU A O 1
ATOM 575 N N . ILE A 1 74 ? 2.153 3.708 0.180 1.00 85.44 74 ILE A N 1
ATOM 576 C CA . ILE A 1 74 ? 3.528 3.673 0.678 1.00 85.44 74 ILE A CA 1
ATOM 577 C C . ILE A 1 74 ? 3.931 2.219 0.884 1.00 85.44 74 ILE A C 1
ATOM 579 O O . ILE A 1 74 ? 3.303 1.488 1.652 1.00 85.44 74 ILE A O 1
ATOM 583 N N . PHE A 1 75 ? 5.008 1.825 0.208 1.00 84.56 75 PHE A N 1
ATOM 584 C CA . PHE A 1 75 ? 5.633 0.521 0.369 1.00 84.56 75 PHE A CA 1
ATOM 585 C C . PHE A 1 75 ? 6.860 0.621 1.265 1.00 84.56 75 PHE A C 1
ATOM 587 O O . PHE A 1 75 ? 7.646 1.563 1.160 1.00 84.56 75 PHE A O 1
ATOM 594 N N . SER A 1 76 ? 7.044 -0.383 2.114 1.00 82.06 76 SER A N 1
ATOM 595 C CA . SER A 1 76 ? 8.251 -0.515 2.915 1.00 82.06 76 SER A CA 1
ATOM 596 C C . SER A 1 76 ? 9.417 -1.064 2.100 1.00 82.06 76 SER A C 1
ATOM 598 O O . SER A 1 76 ? 9.238 -1.839 1.156 1.00 82.06 76 SER A O 1
ATOM 600 N N . ASN A 1 77 ? 10.641 -0.738 2.510 1.00 80.94 77 ASN A N 1
ATOM 601 C CA . ASN A 1 77 ? 11.842 -1.302 1.898 1.00 80.94 77 ASN A CA 1
ATOM 602 C C . ASN A 1 77 ? 11.883 -2.817 2.092 1.00 80.94 77 ASN A C 1
ATOM 604 O O . ASN A 1 77 ? 12.331 -3.549 1.208 1.00 80.94 77 ASN A O 1
ATOM 608 N N . LYS A 1 78 ? 11.396 -3.298 3.244 1.00 83.06 78 LYS A N 1
ATOM 609 C CA . LYS A 1 78 ? 11.248 -4.733 3.510 1.00 83.06 78 LYS A CA 1
ATOM 610 C C . LYS A 1 78 ? 10.365 -5.407 2.458 1.00 83.06 78 LYS A C 1
ATOM 612 O O . LYS A 1 78 ? 10.726 -6.475 1.968 1.00 83.06 78 LYS A O 1
ATOM 617 N N . LEU A 1 79 ? 9.245 -4.783 2.097 1.00 84.00 79 LEU A N 1
ATOM 618 C CA . LEU A 1 79 ? 8.348 -5.315 1.080 1.00 84.00 79 LEU A CA 1
ATOM 619 C C . LEU A 1 79 ? 8.997 -5.300 -0.306 1.00 84.00 79 LEU A C 1
ATOM 621 O O . LEU A 1 79 ? 8.990 -6.319 -0.988 1.00 84.00 79 LEU A O 1
ATOM 625 N N . LEU A 1 80 ? 9.614 -4.183 -0.700 1.00 83.44 80 LEU A N 1
ATOM 626 C CA . LEU A 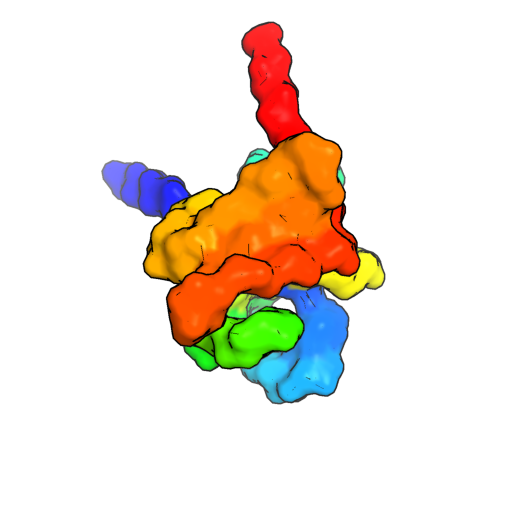1 80 ? 10.311 -4.096 -1.986 1.00 83.44 80 LEU A CA 1
ATOM 627 C C . LEU A 1 80 ? 11.380 -5.192 -2.110 1.00 83.44 80 LEU A C 1
ATOM 629 O O . LEU A 1 80 ? 11.416 -5.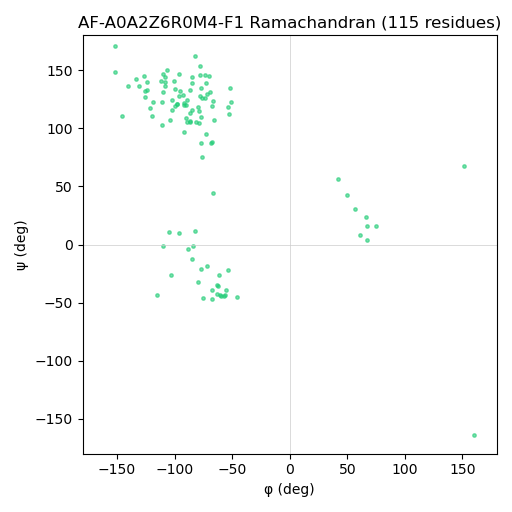892 -3.117 1.00 83.44 80 LEU A O 1
ATOM 633 N N . LYS A 1 81 ? 12.163 -5.436 -1.050 1.00 84.12 81 LYS A N 1
ATOM 634 C CA . LYS A 1 81 ? 13.138 -6.539 -0.996 1.00 84.12 81 LYS A CA 1
ATOM 635 C C . LYS A 1 81 ? 12.485 -7.919 -1.091 1.00 84.12 81 LYS A C 1
ATOM 637 O O . LYS A 1 81 ? 12.996 -8.762 -1.819 1.00 84.12 81 LYS A O 1
ATOM 642 N N . LYS A 1 82 ? 11.365 -8.152 -0.389 1.00 86.00 82 LYS A N 1
ATOM 643 C CA . LYS A 1 82 ? 10.609 -9.423 -0.434 1.00 86.00 82 LYS A CA 1
ATOM 644 C C . LYS A 1 82 ? 10.212 -9.791 -1.865 1.00 86.00 82 LYS A C 1
ATOM 646 O O . LYS A 1 82 ? 10.289 -10.958 -2.227 1.00 86.00 82 LYS A O 1
ATOM 651 N N . TYR A 1 83 ? 9.825 -8.801 -2.667 1.00 82.88 83 TYR A N 1
ATOM 652 C CA . TYR A 1 83 ? 9.425 -8.996 -4.061 1.00 82.88 83 TYR A CA 1
ATOM 653 C C . TYR A 1 83 ? 10.559 -8.748 -5.073 1.00 82.88 83 TYR A C 1
ATOM 655 O O . TYR A 1 83 ? 10.305 -8.709 -6.272 1.00 82.88 83 TYR A O 1
ATOM 663 N N . GLY A 1 84 ? 11.809 -8.583 -4.618 1.00 84.56 84 GLY A N 1
ATOM 664 C CA . GLY A 1 84 ? 12.970 -8.365 -5.489 1.00 84.56 84 GLY A CA 1
ATOM 665 C C . GLY A 1 84 ? 12.966 -7.030 -6.244 1.00 84.56 84 GLY A C 1
ATOM 666 O O . GLY A 1 84 ? 13.705 -6.874 -7.215 1.00 84.56 84 GLY A O 1
ATOM 667 N N . CYS A 1 85 ? 12.140 -6.071 -5.826 1.00 83.12 85 CYS A N 1
ATOM 668 C CA . CYS A 1 85 ? 12.097 -4.737 -6.407 1.00 83.12 85 CYS A CA 1
ATOM 669 C C . CYS A 1 85 ? 13.323 -3.917 -5.985 1.00 83.12 85 CYS A C 1
ATOM 671 O O . CYS A 1 85 ? 13.783 -3.997 -4.843 1.00 83.12 85 CYS A O 1
ATOM 673 N N . ALA A 1 86 ? 13.805 -3.062 -6.883 1.00 83.81 86 ALA A N 1
ATOM 674 C CA . ALA A 1 86 ? 14.916 -2.154 -6.619 1.00 83.81 86 ALA A CA 1
ATOM 675 C C . ALA A 1 86 ? 14.592 -0.742 -7.110 1.00 83.81 86 ALA A C 1
ATOM 677 O O . ALA A 1 86 ? 13.978 -0.574 -8.156 1.00 83.81 86 ALA A O 1
ATOM 678 N N . VAL A 1 87 ? 15.016 0.280 -6.373 1.00 81.38 87 VAL A N 1
ATOM 679 C CA . VAL A 1 87 ? 14.946 1.668 -6.846 1.00 81.38 87 VAL A CA 1
ATOM 680 C C . VAL A 1 87 ? 16.238 1.984 -7.590 1.00 81.38 87 VAL A C 1
ATOM 682 O O . VAL A 1 87 ? 17.326 1.822 -7.036 1.00 81.38 87 VAL A O 1
ATOM 685 N N . ASP A 1 88 ? 16.117 2.422 -8.837 1.00 83.38 88 ASP A N 1
ATOM 686 C CA . ASP A 1 88 ? 17.213 3.013 -9.592 1.00 83.38 88 ASP A CA 1
ATOM 687 C C . ASP A 1 88 ? 17.238 4.521 -9.345 1.00 83.38 88 ASP A C 1
ATOM 689 O O . ASP A 1 88 ? 16.396 5.269 -9.836 1.00 83.38 88 ASP A O 1
ATOM 693 N N . TRP A 1 89 ? 18.207 4.967 -8.551 1.00 82.75 89 TRP A N 1
ATOM 694 C CA . TRP A 1 89 ? 18.366 6.378 -8.198 1.00 82.75 89 TRP A CA 1
ATOM 695 C C . TRP A 1 89 ? 18.874 7.239 -9.355 1.00 82.75 89 TRP A C 1
ATOM 697 O O . TRP A 1 89 ? 18.743 8.455 -9.289 1.00 82.75 89 TRP A O 1
ATOM 707 N N . SER A 1 90 ? 19.459 6.632 -10.392 1.00 83.12 90 SER A N 1
ATOM 708 C CA . SER A 1 90 ? 19.948 7.371 -11.559 1.00 83.12 90 SER A CA 1
ATOM 709 C C . SER A 1 90 ? 18.826 7.723 -12.531 1.00 83.12 90 SER A C 1
ATOM 711 O O . SER A 1 90 ? 18.870 8.781 -13.154 1.00 83.12 90 SER A O 1
ATOM 713 N N . THR A 1 91 ? 17.807 6.866 -12.634 1.00 81.75 91 THR A N 1
ATOM 714 C CA . THR A 1 91 ? 16.662 7.071 -13.531 1.00 81.75 91 THR A CA 1
ATOM 715 C C . THR A 1 91 ? 15.354 7.384 -12.805 1.00 81.75 91 THR A C 1
ATOM 717 O O . THR A 1 91 ? 14.342 7.610 -13.464 1.00 81.75 91 THR A O 1
ATOM 720 N N . GLU A 1 92 ? 15.367 7.416 -11.467 1.00 80.31 92 GLU A N 1
ATOM 721 C CA . GLU A 1 92 ? 14.187 7.594 -10.605 1.00 80.31 92 GLU A CA 1
ATOM 722 C C . GLU A 1 92 ? 13.089 6.539 -10.848 1.00 80.31 92 GLU A C 1
ATOM 724 O O . GLU A 1 92 ? 11.890 6.781 -10.679 1.00 80.31 92 GLU A O 1
ATOM 729 N N . GLU A 1 93 ? 13.495 5.336 -11.249 1.00 80.56 93 GLU A N 1
ATOM 730 C CA . GLU A 1 93 ? 12.585 4.258 -11.626 1.00 80.56 93 GLU A CA 1
ATOM 731 C C . GLU A 1 93 ? 12.567 3.151 -10.575 1.00 80.56 93 GLU A C 1
ATOM 733 O O . GLU A 1 93 ? 13.596 2.728 -10.046 1.00 80.56 93 GLU A O 1
ATOM 738 N N . LEU A 1 94 ? 11.377 2.611 -10.308 1.00 80.31 94 LEU A N 1
ATOM 739 C CA . LEU A 1 94 ? 11.257 1.347 -9.590 1.00 80.31 94 LEU A CA 1
ATOM 740 C C . LEU A 1 94 ? 11.397 0.195 -10.586 1.00 80.31 94 LEU A C 1
ATOM 742 O O . LEU A 1 94 ? 10.549 0.022 -11.463 1.00 80.31 94 LEU A O 1
ATOM 746 N N . LYS A 1 95 ? 12.457 -0.593 -10.421 1.00 81.88 95 LYS A N 1
ATOM 747 C CA . LYS A 1 95 ? 12.702 -1.864 -11.098 1.00 81.88 95 LYS A CA 1
ATOM 748 C C . LYS A 1 95 ? 11.872 -2.942 -10.426 1.00 81.88 95 LYS A C 1
ATOM 750 O O . LYS A 1 95 ? 12.110 -3.270 -9.264 1.00 81.88 95 LYS A O 1
ATOM 755 N N . ILE A 1 96 ? 10.917 -3.494 -11.162 1.00 80.50 96 ILE A N 1
ATOM 756 C CA . ILE A 1 96 ? 10.078 -4.595 -10.693 1.00 80.50 96 ILE A CA 1
ATOM 757 C C . ILE A 1 96 ? 10.444 -5.846 -11.499 1.00 80.50 96 ILE A C 1
ATOM 759 O O . ILE A 1 96 ? 10.359 -5.797 -12.732 1.00 80.50 96 ILE A O 1
ATOM 763 N N . PRO A 1 97 ? 10.859 -6.950 -10.852 1.00 75.69 97 PRO A N 1
ATOM 764 C CA . PRO A 1 97 ? 11.129 -8.194 -11.558 1.00 75.69 97 PRO A CA 1
ATOM 765 C C . PRO A 1 97 ? 9.819 -8.799 -12.078 1.00 75.69 97 PRO A C 1
ATOM 767 O O . PRO A 1 97 ? 8.837 -8.924 -11.347 1.00 75.69 97 PRO A O 1
ATOM 770 N N . PHE A 1 98 ? 9.804 -9.177 -13.354 1.00 69.44 98 PHE A N 1
ATOM 771 C CA . PHE A 1 98 ? 8.679 -9.837 -14.006 1.00 69.44 98 PHE A CA 1
ATOM 772 C C . PHE A 1 98 ? 9.179 -10.833 -15.053 1.00 69.44 98 PHE A C 1
ATOM 774 O O . PHE A 1 98 ? 9.694 -10.414 -16.087 1.00 69.44 98 PHE A O 1
ATOM 781 N N . ASN A 1 99 ? 9.016 -12.139 -14.807 1.00 62.28 99 ASN A N 1
ATOM 782 C CA . ASN A 1 99 ? 9.413 -13.216 -15.729 1.00 62.28 99 ASN A CA 1
ATOM 783 C C . ASN A 1 99 ? 10.789 -12.968 -16.387 1.00 62.28 99 ASN A C 1
ATOM 785 O O . ASN A 1 99 ? 10.883 -12.871 -17.608 1.00 62.28 99 ASN A O 1
ATOM 789 N N . GLU A 1 100 ? 11.830 -12.782 -15.565 1.00 59.22 100 GLU A N 1
ATOM 790 C CA . GLU A 1 100 ? 13.224 -12.514 -15.986 1.00 59.22 100 GLU A CA 1
ATOM 791 C C . GLU A 1 100 ? 13.467 -11.160 -16.685 1.00 59.22 100 GLU A C 1
ATOM 793 O O . GLU A 1 100 ? 14.588 -10.851 -17.085 1.00 59.22 100 GLU A O 1
ATOM 798 N N . LYS A 1 101 ? 12.446 -10.303 -16.786 1.00 58.72 101 LYS A N 1
ATOM 799 C CA . LYS A 1 101 ? 12.547 -8.931 -17.296 1.00 58.72 101 LYS A CA 1
ATOM 800 C C . LYS A 1 101 ? 12.364 -7.918 -16.175 1.00 58.72 101 LYS A C 1
ATOM 802 O O . LYS A 1 101 ? 11.602 -8.126 -15.235 1.00 58.72 101 LYS A O 1
ATOM 807 N N . ILE A 1 102 ? 13.053 -6.789 -16.292 1.00 60.41 102 ILE A N 1
ATOM 808 C CA . ILE A 1 102 ? 12.896 -5.653 -15.386 1.00 60.41 102 ILE A CA 1
ATOM 809 C C . ILE A 1 102 ? 11.964 -4.648 -16.055 1.00 60.41 102 ILE A C 1
ATOM 811 O O . ILE A 1 102 ? 12.259 -4.160 -17.145 1.00 60.41 102 ILE A O 1
ATOM 815 N N . ILE A 1 103 ? 10.842 -4.342 -15.405 1.00 63.09 103 ILE A N 1
ATOM 816 C CA . ILE A 1 103 ? 9.926 -3.282 -15.840 1.00 63.09 103 ILE A CA 1
ATOM 817 C C . ILE A 1 103 ? 10.192 -2.039 -14.991 1.00 63.09 103 ILE A C 1
ATOM 819 O O . ILE A 1 103 ? 10.317 -2.136 -13.769 1.00 63.09 103 ILE A O 1
ATOM 823 N N . LEU A 1 104 ? 10.284 -0.887 -15.657 1.00 58.47 104 LEU A N 1
ATOM 824 C CA . LEU A 1 104 ? 10.528 0.417 -15.050 1.00 58.47 104 LEU A CA 1
ATOM 825 C C . LEU A 1 104 ? 9.194 1.142 -14.875 1.00 58.47 104 LEU A C 1
ATOM 827 O O . LEU A 1 104 ? 8.472 1.373 -15.845 1.00 58.47 104 LEU A O 1
ATOM 831 N N . SER A 1 105 ? 8.856 1.495 -13.638 1.00 56.06 105 SER A N 1
ATOM 832 C CA . SER A 1 105 ? 7.693 2.333 -13.345 1.00 56.06 105 SER A CA 1
ATOM 833 C C . SER A 1 105 ? 8.151 3.757 -13.048 1.00 56.06 105 SER A C 1
ATOM 835 O O . SER A 1 105 ? 8.820 3.991 -12.040 1.00 56.06 105 SER A O 1
ATOM 837 N N . ARG A 1 106 ? 7.763 4.714 -13.901 1.00 48.47 106 ARG A N 1
ATOM 838 C CA . ARG A 1 106 ? 7.971 6.150 -13.667 1.00 48.47 106 ARG A CA 1
ATOM 839 C C . ARG A 1 106 ? 6.778 6.724 -12.926 1.00 48.47 106 ARG A C 1
ATOM 841 O O . ARG A 1 106 ? 5.697 6.811 -13.501 1.00 48.47 106 ARG A O 1
ATOM 848 N N . SER A 1 107 ? 6.999 7.059 -11.657 1.00 48.97 107 SER A N 1
ATOM 849 C CA . SER A 1 107 ? 6.221 7.933 -10.756 1.00 48.97 107 SER A CA 1
ATOM 850 C C . SER A 1 107 ? 6.457 7.443 -9.324 1.00 48.97 107 SER A C 1
ATOM 852 O O . SER A 1 107 ? 5.562 6.878 -8.696 1.00 48.97 107 SER A O 1
ATOM 854 N N . LEU A 1 108 ? 7.680 7.597 -8.809 1.00 48.59 108 LEU A N 1
ATOM 855 C CA . LEU A 1 108 ? 7.985 7.322 -7.407 1.00 48.59 108 LEU A CA 1
ATOM 856 C C . LEU A 1 108 ? 8.115 8.655 -6.666 1.00 48.59 108 LEU A C 1
ATOM 858 O O . LEU A 1 108 ? 9.089 9.379 -6.829 1.00 48.59 108 LEU A O 1
ATOM 862 N N . CYS A 1 109 ? 7.132 8.998 -5.832 1.00 44.16 109 CYS A N 1
ATOM 863 C CA . CYS A 1 109 ? 7.312 10.069 -4.853 1.00 44.16 109 CYS A CA 1
ATOM 864 C C . CYS A 1 109 ? 8.148 9.507 -3.697 1.00 44.16 109 CYS A C 1
ATOM 866 O O . CYS A 1 109 ? 7.606 8.964 -2.734 1.00 44.16 109 CYS A O 1
ATOM 868 N N . ILE A 1 110 ? 9.473 9.576 -3.818 1.00 44.91 110 ILE A N 1
ATOM 869 C CA . ILE A 1 110 ? 10.385 9.135 -2.762 1.00 44.91 110 ILE A CA 1
ATOM 870 C C . ILE A 1 110 ? 10.601 10.298 -1.804 1.00 44.91 110 ILE A C 1
ATOM 872 O O . ILE A 1 110 ? 11.321 11.246 -2.104 1.00 44.91 110 ILE A O 1
ATOM 876 N N . ARG A 1 111 ? 9.998 10.224 -0.618 1.00 43.84 111 ARG A N 1
ATOM 877 C CA . ARG A 1 111 ? 10.413 11.063 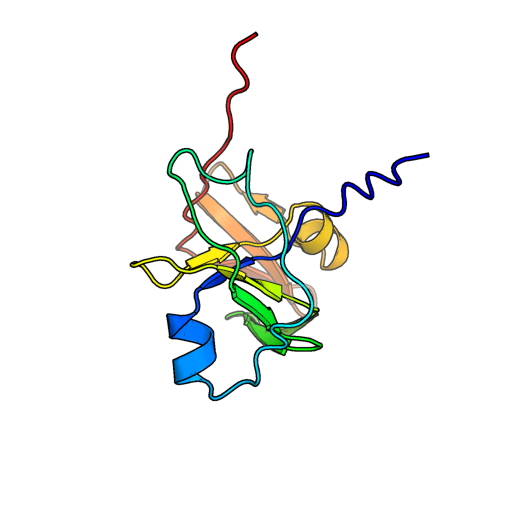0.509 1.00 43.84 111 ARG A CA 1
ATOM 878 C C . ARG A 1 111 ? 11.449 10.295 1.314 1.00 43.84 111 ARG A C 1
ATOM 880 O O . ARG A 1 111 ? 11.098 9.445 2.128 1.00 43.84 111 ARG A O 1
ATOM 887 N N . SER A 1 112 ? 12.727 10.566 1.068 1.00 35.81 112 SER A N 1
ATOM 888 C CA . SER A 1 112 ? 13.792 10.103 1.954 1.00 35.81 112 SER A CA 1
ATOM 889 C C . SER A 1 112 ? 13.766 10.920 3.249 1.00 35.81 112 SER A C 1
ATOM 891 O O . SER A 1 112 ? 13.561 12.134 3.245 1.00 35.81 112 SER A O 1
ATOM 893 N N . ARG A 1 113 ? 13.958 10.248 4.386 1.00 41.69 113 ARG A N 1
ATOM 894 C CA . ARG A 1 113 ? 14.304 10.916 5.641 1.00 41.69 113 ARG A CA 1
ATOM 895 C C . ARG A 1 113 ? 15.809 11.083 5.69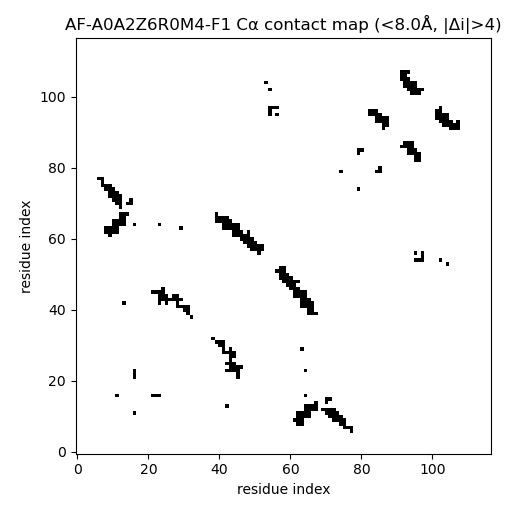9 1.00 41.69 113 ARG A C 1
ATOM 897 O O . ARG A 1 113 ? 16.526 10.100 5.863 1.00 41.69 113 ARG A O 1
ATOM 904 N N . THR A 1 114 ? 16.283 12.318 5.647 1.00 33.41 114 THR A N 1
ATOM 905 C CA . THR A 1 114 ? 17.581 12.656 6.222 1.00 33.41 114 THR A CA 1
ATOM 906 C C . THR A 1 114 ? 17.383 12.843 7.723 1.00 33.41 114 THR A C 1
ATOM 908 O O . THR A 1 114 ? 16.793 13.821 8.172 1.00 33.41 114 THR A O 1
ATOM 911 N N . SER A 1 115 ? 17.827 11.863 8.512 1.00 36.03 115 SER A N 1
ATOM 912 C CA . SER A 1 115 ? 17.994 12.045 9.955 1.00 36.03 115 SER A CA 1
ATOM 913 C C . SER A 1 115 ? 19.215 12.936 10.163 1.00 36.03 115 SER A C 1
ATOM 915 O O . SER A 1 115 ? 20.343 12.444 10.158 1.00 36.03 115 SER A O 1
ATOM 917 N N . SER A 1 116 ? 19.006 14.241 10.303 1.00 39.47 116 SER A N 1
ATOM 918 C CA . SER A 1 116 ? 20.023 15.131 10.865 1.00 39.47 116 SER A CA 1
ATOM 919 C C . SER A 1 116 ? 20.206 14.744 12.333 1.00 39.47 116 SER A C 1
ATOM 921 O O . SER A 1 116 ? 19.217 14.653 13.060 1.00 39.47 116 SER A O 1
ATOM 923 N N . ARG A 1 117 ? 21.441 14.409 12.711 1.00 41.38 117 ARG A N 1
ATOM 924 C CA . ARG A 1 117 ? 21.839 14.161 14.103 1.00 41.38 117 ARG A CA 1
ATOM 925 C C . ARG A 1 117 ? 21.728 15.426 14.942 1.00 41.38 117 ARG A C 1
ATOM 927 O O . ARG A 1 117 ? 21.919 16.513 14.354 1.00 41.38 117 ARG A O 1
#

Secondary structure (DSSP, 8-state):
----------EEEHHHHHHHTPPPBTT-----BTTBSS---EEEEEEEEEEE-TTSPEEEEEEEEE--SS--EE--HHHHHHTT-EEETTTTEEEEEETTEEEEEE-----------

pLDDT: mean 76.82, std 18.82, range [26.33, 96.5]

Organism: NCBI:txid94130

Mean predicted aligned error: 9.01 Å

Nearest PDB structures (foldseek):
  3s8i-assembly1_A  TM=7.278E-01  e=2.778E-04  Homo sapiens
  4rgh-assembly1_A  TM=7.307E-01  e=3.979E-04  Homo sapiens
  5yq8-assembly2_D  TM=6.248E-01  e=3.748E-04  Leishmania major
  3s8i-assembly1_B  TM=6.939E-01  e=1.401E-03  Homo sapiens
  4rgh-assembly1_B  TM=7.052E-01  e=6.654E-03  Homo sapiens

Sequence (117 aa):
MTLNSRAEPLIITENIVERIGAKIDKSEIHDLEGISTVPVESIGVVRNLPITLASRLTIIEDFIVMRYRKPTLIFSNKLLKKYGCAVDWSTEELKIPFNEKIILSRSLCIRSRTSSR

Solvent-accessible surface area (backbone atoms only — not comparable to full-atom values): 7322 Å² total; per-residue (Å²): 134,85,83,78,72,81,67,66,69,32,38,32,18,44,69,51,40,59,74,70,68,59,71,70,42,62,88,52,68,59,87,46,79,88,76,52,99,58,98,57,49,48,61,12,31,31,70,69,46,75,46,70,45,99,69,71,48,66,47,70,43,61,28,39,26,30,61,55,94,62,82,49,78,45,80,25,71,69,55,35,53,76,64,60,34,45,76,39,82,90,75,56,24,41,35,37,64,42,96,98,39,76,42,73,47,86,80,65,90,77,81,80,83,81,81,78,128

Foldseek 3Di:
DPPPPPPPAKAWEPVVCVVVVFDFDQVDWDDCVVVDPDDKGFRGKGAQDWDQDPLRDTDTGIHTYIHDDDGDTDDDPVRCVVQVWDQDPVVRWIFGDHPNDTDTDPDDPDDDDDPDD

Radius of gyration: 15.18 Å; Cα contacts (8 Å, |Δi|>4): 184; chains: 1; bounding box: 37×30×45 Å

InterPro domains:
  IPR021109 Aspartic peptidase domain superfamily [G3DSA:2.40.70.10] (2-107)